Protein AF-A0A922KYJ9-F1 (afdb_monomer_lite)

Organism: Dermatophagoides farinae (NCBI:txid6954)

pLDDT: mean 73.51, std 13.37, range [36.12, 92.31]

Foldseek 3Di:
DAEDEEEDAPVCVVVVQVVQQVVCVVVQVVCCVVPVDRDDYGYWYAYLCLDTDPSVVVVCVVPVPPPVVSVVSPVVSVVVVVCVVVVVDDPVVVVVVVVVVVVD

Secondary structure (DSSP, 8-state):
-EEEEEEE-GGGHHHHHHHHHHHHHHHHHHHHHHH-----EEEEEEETT--B-THHHHHHHHH---HHHHHHHHHHHHHHHHHHHTTSS-HHHHHHHHHHHT--

Sequence (104 aa):
MLVEVGITNKRIIPNTESTKRRKYELLANELKSMYGSKVTTVPIVLTWDGLVTRHFRNLYNKFKITICFVLHIRMFKCHITILIHCNAIQLNDIMIHIDEWKKV

Structure (mmCIF, N/CA/C/O backbone):
data_AF-A0A922KYJ9-F1
#
_entry.id   AF-A0A922KYJ9-F1
#
loop_
_atom_site.group_PDB
_atom_site.id
_atom_site.type_symbol
_atom_site.label_atom_id
_atom_site.label_alt_id
_atom_site.label_comp_id
_atom_site.label_asym_id
_atom_site.label_entity_id
_atom_site.label_seq_id
_atom_site.pdbx_PDB_ins_code
_atom_site.Cartn_x
_atom_site.Cartn_y
_atom_site.Cartn_z
_atom_site.occupancy
_atom_site.B_iso_or_equiv
_atom_site.auth_seq_id
_atom_site.auth_comp_id
_atom_site.auth_asym_id
_atom_site.auth_atom_id
_atom_site.pdbx_PDB_model_num
ATOM 1 N N . MET A 1 1 ? -1.561 4.216 12.997 1.00 78.00 1 MET A N 1
ATOM 2 C CA . MET A 1 1 ? -1.669 3.775 11.586 1.00 78.00 1 MET A CA 1
ATOM 3 C C . MET A 1 1 ? -0.274 3.399 11.126 1.00 78.00 1 MET A C 1
ATOM 5 O O . MET A 1 1 ? 0.640 4.149 11.430 1.00 78.00 1 MET A O 1
ATOM 9 N N . LEU A 1 2 ? -0.110 2.265 10.447 1.00 82.38 2 LEU A N 1
ATOM 10 C CA . LEU A 1 2 ? 1.168 1.816 9.894 1.00 82.38 2 LEU A CA 1
ATOM 11 C C . LEU A 1 2 ? 1.093 1.886 8.368 1.00 82.38 2 LEU A C 1
ATOM 13 O O . LEU A 1 2 ? 0.177 1.321 7.766 1.00 82.38 2 LEU A O 1
ATOM 17 N N . VAL A 1 3 ? 2.034 2.601 7.755 1.00 82.19 3 VAL A N 1
ATOM 18 C CA . VAL A 1 3 ? 2.132 2.747 6.300 1.00 82.19 3 VAL A CA 1
ATOM 19 C C . VAL A 1 3 ? 3.488 2.233 5.871 1.00 82.19 3 VAL A C 1
ATOM 21 O O . VAL A 1 3 ? 4.511 2.718 6.341 1.00 82.19 3 VAL A O 1
ATOM 24 N N . GLU A 1 4 ? 3.485 1.266 4.965 1.00 80.25 4 GLU A N 1
ATOM 25 C CA . GLU A 1 4 ? 4.706 0.750 4.363 1.00 80.25 4 GLU A CA 1
ATOM 26 C C . GLU A 1 4 ? 4.692 1.089 2.879 1.00 80.25 4 GLU A C 1
ATOM 28 O O . GLU A 1 4 ? 3.732 0.772 2.174 1.00 80.25 4 GLU A O 1
ATOM 33 N N . VAL A 1 5 ? 5.764 1.715 2.401 1.00 79.44 5 VAL A N 1
ATOM 34 C CA . VAL A 1 5 ? 5.952 2.014 0.982 1.00 79.44 5 VAL A CA 1
ATOM 35 C C . VAL A 1 5 ? 6.963 1.030 0.405 1.00 79.44 5 VAL A C 1
ATOM 37 O O . VAL A 1 5 ? 7.961 0.704 1.040 1.00 79.44 5 VAL A O 1
ATOM 40 N N . GLY A 1 6 ? 6.713 0.512 -0.793 1.00 78.19 6 GLY A N 1
ATOM 41 C CA . GLY A 1 6 ? 7.688 -0.309 -1.508 1.00 78.19 6 GLY A CA 1
ATOM 42 C C . GLY A 1 6 ? 7.629 -0.104 -3.010 1.00 78.19 6 GLY A C 1
ATOM 43 O O . GLY A 1 6 ? 6.569 0.203 -3.552 1.00 78.19 6 GLY A O 1
ATOM 44 N N . ILE A 1 7 ? 8.762 -0.308 -3.678 1.00 80.62 7 ILE A N 1
ATOM 45 C CA . ILE A 1 7 ? 8.866 -0.275 -5.139 1.00 80.62 7 ILE A CA 1
ATOM 46 C C . ILE A 1 7 ? 8.893 -1.719 -5.659 1.00 80.62 7 ILE A C 1
ATOM 48 O O . ILE A 1 7 ? 9.612 -2.556 -5.117 1.00 80.62 7 ILE A O 1
ATOM 52 N N . THR A 1 8 ? 8.096 -2.038 -6.680 1.00 82.50 8 THR A N 1
ATOM 53 C CA . THR A 1 8 ? 8.030 -3.386 -7.272 1.00 82.50 8 THR A CA 1
ATOM 54 C C . THR A 1 8 ? 7.792 -3.363 -8.785 1.00 82.50 8 THR A C 1
ATOM 56 O O . THR A 1 8 ? 7.499 -2.327 -9.385 1.00 82.50 8 THR A O 1
ATOM 59 N N . ASN A 1 9 ? 7.895 -4.528 -9.427 1.00 80.38 9 ASN A N 1
ATOM 60 C CA . ASN A 1 9 ? 7.526 -4.693 -10.830 1.00 80.38 9 ASN A CA 1
ATOM 61 C C . ASN A 1 9 ? 5.997 -4.768 -10.995 1.00 80.38 9 ASN A C 1
ATOM 63 O O . ASN A 1 9 ? 5.306 -5.442 -10.229 1.00 80.38 9 ASN A O 1
ATOM 67 N N . LYS A 1 10 ? 5.466 -4.140 -12.052 1.00 76.81 10 LYS A N 1
ATOM 68 C CA . LYS A 1 10 ? 4.029 -4.095 -12.368 1.00 76.81 10 LYS A CA 1
ATOM 69 C C . LYS A 1 10 ? 3.337 -5.464 -12.347 1.00 76.81 10 LYS A C 1
ATOM 71 O O . LYS A 1 10 ? 2.167 -5.542 -11.983 1.00 76.81 10 LYS A O 1
ATOM 76 N N . ARG A 1 11 ? 4.048 -6.542 -12.695 1.00 80.81 11 ARG A N 1
ATOM 77 C CA . ARG A 1 11 ? 3.490 -7.904 -12.748 1.00 80.81 11 ARG A CA 1
ATOM 78 C C . ARG A 1 11 ? 3.178 -8.510 -11.376 1.00 80.81 11 ARG A C 1
ATOM 80 O 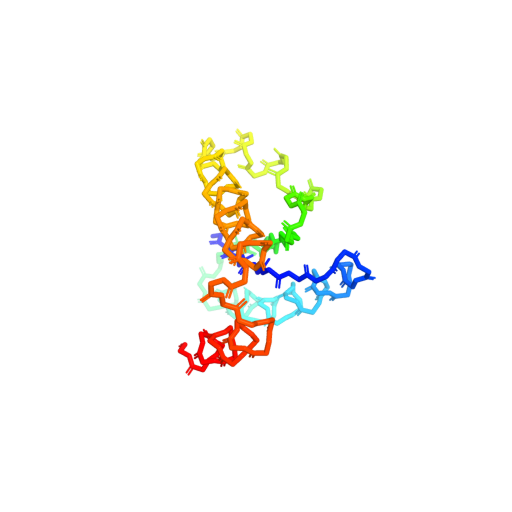O . ARG A 1 11 ? 2.316 -9.374 -11.293 1.00 80.81 11 ARG A O 1
ATOM 87 N N . ILE A 1 12 ? 3.848 -8.063 -10.313 1.00 85.12 12 ILE A N 1
ATOM 88 C CA . ILE A 1 12 ? 3.768 -8.687 -8.980 1.00 85.12 12 ILE A CA 1
ATOM 89 C C . ILE A 1 12 ? 3.174 -7.772 -7.902 1.00 85.12 12 ILE A C 1
ATOM 91 O O . ILE A 1 12 ? 3.168 -8.146 -6.732 1.00 85.12 12 ILE A O 1
ATOM 95 N N . ILE A 1 13 ? 2.621 -6.614 -8.284 1.00 83.62 13 ILE A N 1
ATOM 96 C CA . ILE A 1 13 ? 1.975 -5.655 -7.367 1.00 83.62 13 ILE A CA 1
ATOM 97 C C . ILE A 1 13 ? 1.014 -6.326 -6.370 1.00 83.62 13 ILE A C 1
ATOM 99 O O . ILE A 1 13 ? 1.214 -6.122 -5.174 1.00 83.62 13 ILE A O 1
ATOM 103 N N . PRO A 1 14 ? 0.008 -7.127 -6.790 1.00 84.88 14 PRO A N 1
ATOM 104 C CA . PRO A 1 14 ? -0.970 -7.671 -5.844 1.00 84.88 14 PRO A CA 1
ATOM 105 C C . PRO A 1 14 ? -0.332 -8.632 -4.836 1.00 84.88 14 PRO A C 1
ATOM 107 O O . PRO A 1 14 ? -0.713 -8.651 -3.666 1.00 84.88 14 PRO A O 1
ATOM 110 N N . ASN A 1 15 ? 0.684 -9.387 -5.264 1.00 87.69 15 ASN A N 1
ATOM 111 C CA . ASN A 1 15 ? 1.419 -10.274 -4.372 1.00 87.69 15 ASN A CA 1
ATOM 112 C C . ASN A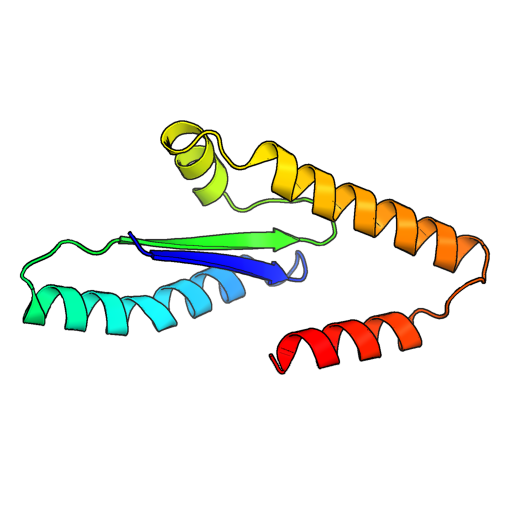 1 15 ? 2.250 -9.464 -3.366 1.00 87.69 15 ASN A C 1
ATOM 114 O O . ASN A 1 15 ? 2.178 -9.708 -2.167 1.00 87.69 15 ASN A O 1
ATOM 118 N N . THR A 1 16 ? 2.975 -8.440 -3.832 1.00 86.06 16 THR A N 1
ATOM 119 C CA . THR A 1 16 ? 3.750 -7.547 -2.958 1.00 86.06 16 THR A CA 1
ATOM 120 C C . THR A 1 16 ? 2.859 -6.807 -1.953 1.00 86.06 16 THR A C 1
ATOM 122 O O . THR A 1 16 ? 3.228 -6.706 -0.785 1.00 86.06 16 THR A O 1
ATOM 125 N N . GLU A 1 17 ? 1.680 -6.328 -2.365 1.00 85.69 17 GLU A N 1
ATOM 126 C CA . GLU A 1 17 ? 0.702 -5.706 -1.461 1.00 85.69 17 GLU A CA 1
ATOM 127 C C . GLU A 1 17 ? 0.240 -6.676 -0.369 1.00 85.69 17 GLU A C 1
ATOM 129 O O . GLU A 1 17 ? 0.217 -6.309 0.806 1.00 85.69 17 GLU A O 1
ATOM 134 N N . SER A 1 18 ? -0.117 -7.908 -0.747 1.00 87.94 18 SER A N 1
ATOM 135 C CA . SER A 1 18 ? -0.593 -8.935 0.185 1.00 87.94 18 SER A CA 1
ATOM 136 C C . SER A 1 18 ? 0.489 -9.338 1.187 1.00 87.94 18 SER A C 1
ATOM 138 O O . SER A 1 18 ? 0.240 -9.369 2.392 1.00 87.94 18 SER A O 1
ATOM 140 N N . THR A 1 19 ? 1.714 -9.577 0.713 1.00 88.44 19 THR A N 1
ATOM 141 C CA . THR A 1 19 ? 2.844 -9.952 1.571 1.00 88.44 19 THR A CA 1
ATOM 142 C C . THR A 1 19 ? 3.172 -8.850 2.576 1.00 88.44 19 THR A C 1
ATOM 144 O O . THR A 1 19 ? 3.316 -9.131 3.766 1.00 88.44 19 THR A O 1
ATOM 147 N N . LYS A 1 20 ? 3.224 -7.588 2.126 1.00 86.44 20 LYS A N 1
ATOM 148 C CA . LYS A 1 20 ? 3.450 -6.427 3.002 1.00 86.44 20 LYS A CA 1
ATOM 149 C C . LYS A 1 20 ? 2.335 -6.274 4.033 1.00 86.44 20 LYS A C 1
ATOM 151 O O . LYS A 1 20 ? 2.606 -6.138 5.222 1.00 86.44 20 LYS A O 1
ATOM 156 N N . ARG A 1 21 ? 1.072 -6.389 3.611 1.00 86.62 21 ARG A N 1
ATOM 157 C CA . ARG A 1 21 ? -0.072 -6.333 4.532 1.00 86.62 21 ARG A CA 1
ATOM 158 C C . ARG A 1 21 ? 0.031 -7.390 5.630 1.00 86.62 21 ARG A C 1
ATOM 160 O O . ARG A 1 21 ? -0.031 -7.034 6.801 1.00 86.62 21 ARG A O 1
ATOM 167 N N . ARG A 1 22 ? 0.247 -8.655 5.253 1.00 89.25 22 ARG A N 1
ATOM 168 C CA . ARG A 1 22 ? 0.323 -9.786 6.192 1.00 89.25 22 ARG A CA 1
ATOM 169 C C . ARG A 1 22 ? 1.468 -9.647 7.191 1.00 89.25 22 ARG A C 1
ATOM 171 O O . ARG A 1 22 ? 1.274 -9.929 8.369 1.00 89.25 22 ARG A O 1
ATOM 178 N N . LYS A 1 23 ? 2.638 -9.172 6.745 1.00 87.75 23 LYS A N 1
ATOM 179 C CA . LYS A 1 23 ? 3.806 -8.964 7.618 1.00 87.75 23 LYS A CA 1
ATOM 180 C C . LYS A 1 23 ? 3.478 -8.033 8.790 1.00 87.75 23 LYS A C 1
ATOM 182 O O . LYS A 1 23 ? 3.853 -8.319 9.921 1.00 87.75 23 LYS A O 1
ATOM 187 N N . TYR A 1 24 ? 2.753 -6.948 8.527 1.00 87.69 24 TYR A N 1
ATOM 188 C CA . TYR A 1 24 ? 2.414 -5.962 9.554 1.00 87.69 24 TYR A CA 1
ATOM 189 C C . TYR A 1 24 ? 1.056 -6.200 10.221 1.00 87.69 24 TYR A C 1
ATOM 191 O O . TYR A 1 24 ? 0.794 -5.596 11.255 1.00 87.69 24 TYR A O 1
ATOM 199 N N . GLU A 1 25 ? 0.193 -7.067 9.683 1.00 88.62 25 GLU A N 1
ATOM 200 C CA . GLU A 1 25 ? -1.056 -7.476 10.344 1.00 88.62 25 GLU A CA 1
ATOM 201 C C . GLU A 1 25 ? -0.792 -8.182 11.677 1.00 88.62 25 GLU A C 1
ATOM 203 O O . GLU A 1 25 ? -1.477 -7.894 12.654 1.00 88.62 25 GLU A O 1
ATOM 208 N N . LEU A 1 26 ? 0.228 -9.044 11.745 1.00 89.50 26 LEU A N 1
ATOM 209 C CA . LEU A 1 26 ? 0.632 -9.698 12.995 1.00 89.50 26 LEU A CA 1
ATOM 210 C C . LEU A 1 26 ? 1.063 -8.670 14.049 1.00 89.50 26 LEU A C 1
ATOM 212 O O . LEU A 1 26 ? 0.489 -8.625 15.134 1.00 89.50 26 LEU A O 1
ATOM 216 N N . LEU A 1 27 ? 1.974 -7.765 13.683 1.00 86.81 27 LEU A N 1
ATOM 217 C CA . LEU A 1 27 ? 2.419 -6.670 14.553 1.00 86.81 27 LEU A CA 1
ATOM 218 C C . LEU A 1 27 ? 1.261 -5.754 14.971 1.00 86.81 27 LEU A C 1
ATOM 220 O O . LEU A 1 27 ? 1.173 -5.320 16.116 1.00 86.81 27 LEU A O 1
ATOM 224 N N . ALA A 1 28 ? 0.341 -5.455 14.053 1.00 88.75 28 ALA A N 1
ATOM 225 C CA . ALA A 1 28 ? -0.834 -4.647 14.353 1.00 88.75 28 ALA A CA 1
ATOM 226 C C . ALA A 1 28 ? -1.764 -5.337 15.361 1.00 88.75 28 ALA A C 1
ATOM 228 O O . ALA A 1 28 ? -2.337 -4.657 16.212 1.00 88.75 28 ALA A O 1
ATOM 229 N N . ASN A 1 29 ? -1.897 -6.664 15.288 1.00 89.00 29 ASN A N 1
ATOM 230 C CA . ASN A 1 29 ? -2.685 -7.448 16.234 1.00 89.00 29 ASN A CA 1
ATOM 231 C C . ASN A 1 29 ? -2.037 -7.491 17.620 1.00 89.00 29 ASN A C 1
ATOM 233 O O . ASN A 1 29 ? -2.739 -7.306 18.612 1.00 89.00 29 ASN A O 1
ATOM 237 N N . GLU A 1 30 ? -0.717 -7.655 17.698 1.00 89.62 30 GLU A N 1
ATOM 238 C CA . GLU A 1 30 ? 0.024 -7.598 18.963 1.00 89.62 30 GLU A CA 1
ATOM 239 C C . GLU A 1 30 ? -0.111 -6.223 19.623 1.00 89.62 30 GLU A C 1
ATOM 241 O O . GLU A 1 30 ? -0.529 -6.121 20.775 1.00 89.62 30 GLU A O 1
ATOM 246 N N . LEU A 1 31 ? 0.116 -5.144 18.867 1.00 88.94 31 LEU A N 1
ATOM 247 C CA . LEU A 1 31 ? -0.048 -3.773 19.358 1.00 88.94 31 LEU A CA 1
ATOM 248 C C . LEU A 1 31 ? -1.486 -3.483 19.799 1.00 88.94 31 LEU A C 1
ATOM 250 O O . LEU A 1 31 ? -1.711 -2.803 20.802 1.00 88.94 31 LEU A O 1
ATOM 254 N N . LYS A 1 32 ? -2.471 -4.011 19.068 1.00 90.31 32 LYS A N 1
ATOM 255 C CA . LYS A 1 32 ? -3.879 -3.914 19.452 1.00 90.31 32 LYS A CA 1
ATOM 256 C C . LYS A 1 32 ? -4.148 -4.654 20.762 1.00 90.31 32 LYS A C 1
ATOM 258 O O . LYS A 1 32 ? -4.898 -4.138 21.583 1.00 90.31 32 LYS A O 1
ATOM 263 N N . SER A 1 33 ? -3.545 -5.825 20.959 1.00 90.56 33 SER A N 1
ATOM 264 C CA . SER A 1 33 ? -3.689 -6.612 22.186 1.00 90.56 33 SER A CA 1
ATOM 265 C C . SER A 1 33 ? -3.025 -5.940 23.389 1.00 90.56 33 SER A C 1
ATOM 267 O O . SER A 1 33 ? -3.578 -5.981 24.481 1.00 90.56 33 SER A O 1
ATOM 269 N N . MET A 1 34 ? -1.864 -5.309 23.200 1.00 92.31 34 MET A N 1
ATOM 270 C CA . MET A 1 34 ? -1.114 -4.665 24.283 1.00 92.31 34 MET A CA 1
ATOM 271 C C . MET A 1 34 ? -1.707 -3.319 24.707 1.00 92.31 34 MET A C 1
ATOM 273 O O . MET A 1 34 ? -1.777 -3.021 25.894 1.00 92.31 34 MET A O 1
ATOM 277 N N . TYR A 1 35 ? -2.124 -2.495 23.742 1.00 88.50 35 TYR A N 1
ATOM 278 C CA . TYR A 1 35 ? -2.488 -1.093 23.984 1.00 88.50 35 TYR A CA 1
ATOM 279 C C . TYR A 1 35 ? -3.963 -0.781 23.695 1.00 88.50 35 TYR A C 1
ATOM 281 O O . TYR A 1 35 ? -4.349 0.388 23.670 1.00 88.50 35 TYR A O 1
ATOM 289 N N . GLY A 1 36 ? -4.784 -1.787 23.366 1.00 86.75 36 GLY A N 1
ATOM 290 C CA . GLY A 1 36 ? -6.201 -1.614 23.003 1.00 86.75 36 GLY A CA 1
ATOM 291 C C . GLY A 1 36 ? -6.439 -0.774 21.739 1.00 86.75 36 GLY A C 1
ATOM 292 O O . GLY A 1 36 ? -7.574 -0.430 21.411 1.00 86.75 36 GLY A O 1
ATOM 293 N N . SER A 1 37 ? -5.377 -0.412 21.018 1.00 84.06 37 SER A N 1
ATOM 294 C CA . SER A 1 37 ? -5.416 0.596 19.960 1.00 84.06 37 SER A CA 1
ATOM 295 C C . SER A 1 37 ? -5.697 -0.028 18.595 1.00 84.06 37 SER A C 1
ATOM 297 O O . SER A 1 37 ? -5.078 -1.012 18.193 1.00 84.06 37 SER A O 1
ATOM 299 N N . LYS A 1 38 ? -6.616 0.566 17.823 1.00 82.50 38 LYS A N 1
ATOM 300 C CA . LYS A 1 38 ? -6.949 0.091 16.471 1.00 82.50 38 LYS A CA 1
ATOM 301 C C . LYS A 1 38 ? -5.859 0.492 15.471 1.00 82.50 38 LYS A C 1
ATOM 303 O O . LYS A 1 38 ? -5.908 1.560 14.860 1.00 82.50 38 LYS A O 1
ATOM 308 N N . VAL A 1 39 ? -4.878 -0.385 15.279 1.00 85.00 39 VAL A N 1
ATOM 309 C CA . VAL A 1 39 ? -3.827 -0.212 14.271 1.00 85.00 39 VAL A CA 1
ATOM 310 C C . VAL A 1 39 ? -4.339 -0.667 12.901 1.00 85.00 39 VAL A C 1
ATOM 312 O O . VAL A 1 39 ? -4.835 -1.776 12.739 1.00 85.00 39 VAL A O 1
ATOM 315 N N . THR A 1 40 ? -4.242 0.209 11.902 1.00 83.62 40 THR A N 1
ATOM 316 C CA . THR A 1 40 ? -4.544 -0.086 10.491 1.00 83.62 40 THR A CA 1
ATOM 317 C C . THR A 1 40 ? -3.250 -0.120 9.692 1.00 83.62 40 THR A C 1
ATOM 319 O O . THR A 1 40 ? -2.466 0.828 9.773 1.00 83.62 40 THR A O 1
ATOM 322 N N . THR A 1 41 ? -3.039 -1.198 8.936 1.00 84.44 41 THR A N 1
ATOM 323 C CA . THR A 1 41 ? -1.885 -1.400 8.052 1.00 84.44 41 THR A CA 1
ATOM 324 C C . THR A 1 41 ? -2.274 -1.084 6.612 1.00 84.44 41 THR A C 1
ATOM 326 O O . THR A 1 41 ? -3.214 -1.660 6.061 1.00 84.44 41 THR A O 1
ATOM 329 N N . VAL A 1 42 ? -1.572 -0.138 5.987 1.00 83.81 42 VAL A N 1
ATOM 330 C CA . VAL A 1 42 ? -1.811 0.240 4.589 1.00 83.81 42 VAL A CA 1
ATOM 331 C C . VAL A 1 42 ? -0.533 0.032 3.779 1.00 83.81 42 VAL A C 1
ATOM 333 O O . VAL A 1 42 ? 0.398 0.829 3.908 1.00 83.81 42 VAL A O 1
ATOM 336 N N . PRO A 1 43 ? -0.468 -1.012 2.933 1.00 84.31 43 PRO A N 1
ATOM 337 C CA . PRO A 1 43 ? 0.641 -1.177 2.008 1.00 84.31 43 PRO A CA 1
ATOM 338 C C . PRO A 1 43 ? 0.460 -0.236 0.811 1.00 84.31 43 PRO A C 1
ATOM 340 O O . PRO A 1 43 ? -0.570 -0.246 0.132 1.00 84.31 43 PRO A O 1
ATOM 343 N N . ILE A 1 44 ? 1.479 0.566 0.530 1.00 81.62 44 ILE A N 1
ATOM 344 C CA . ILE A 1 44 ? 1.584 1.369 -0.685 1.00 81.62 44 ILE A CA 1
ATOM 345 C C . ILE A 1 44 ? 2.663 0.732 -1.538 1.00 81.62 44 ILE A C 1
ATOM 347 O O . ILE A 1 44 ? 3.824 0.642 -1.141 1.00 81.62 44 ILE A O 1
ATOM 351 N N . VAL A 1 45 ? 2.280 0.291 -2.729 1.00 81.88 45 VAL A N 1
ATOM 352 C CA . VAL A 1 45 ? 3.229 -0.282 -3.671 1.00 81.88 45 VAL A CA 1
ATOM 353 C C . VAL A 1 45 ? 3.274 0.609 -4.900 1.00 81.88 45 VAL A C 1
ATOM 355 O O . VAL A 1 45 ? 2.254 0.961 -5.493 1.00 81.88 45 VAL A O 1
ATOM 358 N N . LEU A 1 46 ? 4.483 1.027 -5.236 1.00 81.44 46 LEU A N 1
ATOM 359 C CA . LEU A 1 46 ? 4.793 1.859 -6.379 1.00 81.44 46 LEU A CA 1
ATOM 360 C C . LEU A 1 46 ? 5.507 0.993 -7.399 1.00 81.44 46 LEU A C 1
ATOM 362 O O . LEU A 1 46 ? 6.281 0.101 -7.062 1.00 81.44 46 LEU A O 1
ATOM 366 N N . THR A 1 47 ? 5.239 1.245 -8.666 1.00 80.44 47 THR A N 1
ATOM 367 C CA . THR A 1 47 ? 6.047 0.671 -9.736 1.00 80.44 47 THR A CA 1
ATOM 368 C C . THR A 1 47 ? 7.054 1.685 -10.228 1.00 80.44 47 THR A C 1
ATOM 370 O O . THR A 1 47 ? 6.839 2.892 -10.118 1.00 80.44 47 THR A O 1
ATOM 373 N N . TRP A 1 48 ? 8.109 1.187 -10.866 1.00 71.25 48 TRP A N 1
ATOM 374 C CA . TRP A 1 48 ? 9.030 2.020 -11.632 1.00 71.25 48 TRP A CA 1
ATOM 375 C C . TRP A 1 48 ? 8.302 2.893 -12.661 1.00 71.25 48 TRP A C 1
ATOM 377 O O . TRP A 1 48 ? 8.700 4.022 -12.895 1.00 71.25 48 TRP A O 1
ATOM 387 N N . ASP A 1 49 ? 7.194 2.426 -13.240 1.00 69.62 49 ASP A N 1
ATOM 388 C CA . ASP A 1 49 ? 6.386 3.204 -14.192 1.00 69.62 49 ASP A CA 1
ATOM 389 C C . ASP A 1 49 ? 5.559 4.328 -13.545 1.00 69.62 49 ASP A C 1
ATOM 391 O O . ASP A 1 49 ? 4.839 5.051 -14.235 1.00 69.62 49 ASP A O 1
ATOM 395 N N . GLY A 1 50 ? 5.636 4.484 -12.222 1.00 68.88 50 GLY A N 1
ATOM 396 C CA . GLY A 1 50 ? 4.800 5.413 -11.471 1.00 68.88 50 GLY A CA 1
ATOM 397 C C . GLY A 1 50 ? 3.344 4.957 -11.371 1.00 68.88 50 GLY A C 1
ATOM 398 O O . GLY A 1 50 ? 2.501 5.735 -10.936 1.00 68.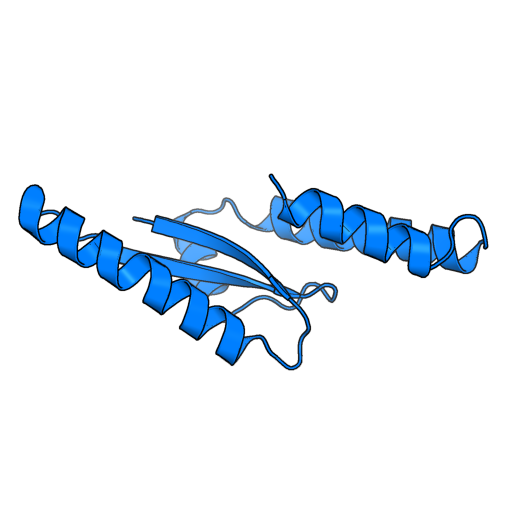88 50 GLY A O 1
ATOM 399 N N . LEU A 1 51 ? 3.024 3.711 -11.753 1.00 68.56 51 LEU A N 1
ATOM 400 C CA . LEU A 1 51 ? 1.733 3.109 -11.433 1.00 68.56 51 LEU A CA 1
ATOM 401 C C . LEU A 1 51 ? 1.677 2.879 -9.928 1.00 68.56 51 LEU A C 1
ATOM 403 O O . LEU A 1 51 ? 2.585 2.272 -9.351 1.00 68.56 51 LEU A O 1
ATOM 407 N N . VAL A 1 52 ? 0.594 3.354 -9.330 1.00 68.81 52 VAL A N 1
ATOM 408 C CA . VAL A 1 52 ? 0.395 3.353 -7.891 1.00 68.81 52 VAL A CA 1
ATOM 409 C C . VAL A 1 52 ? -0.808 2.496 -7.520 1.00 68.81 52 VAL A C 1
ATOM 411 O O . VAL A 1 52 ? -1.800 2.446 -8.250 1.00 68.81 52 VAL A O 1
ATOM 414 N N . THR A 1 53 ? -0.725 1.808 -6.383 1.00 72.12 53 THR A N 1
ATOM 415 C CA . THR A 1 53 ? -1.802 0.950 -5.893 1.00 72.12 53 THR A CA 1
ATOM 416 C C . THR A 1 53 ? -3.102 1.689 -5.596 1.00 72.12 53 THR A C 1
ATOM 418 O O . THR A 1 53 ? -3.130 2.871 -5.263 1.00 72.12 53 THR A O 1
ATOM 421 N N . ARG A 1 54 ? -4.220 0.955 -5.643 1.00 72.25 54 ARG A N 1
ATOM 422 C CA . ARG A 1 54 ? -5.573 1.493 -5.401 1.00 72.25 54 ARG A CA 1
ATOM 423 C C . ARG A 1 54 ? -5.714 2.153 -4.023 1.00 72.25 54 ARG A C 1
ATOM 425 O O . ARG A 1 54 ? -6.417 3.153 -3.886 1.00 72.25 54 ARG A O 1
ATOM 432 N N . HIS A 1 55 ? -5.008 1.629 -3.021 1.00 69.88 55 HIS A N 1
ATOM 433 C CA . HIS A 1 55 ? -5.012 2.139 -1.648 1.00 69.88 55 HIS A CA 1
ATOM 434 C C . HIS A 1 55 ? -4.426 3.553 -1.527 1.00 69.88 55 HIS A C 1
ATOM 436 O O . HIS A 1 55 ? -4.781 4.293 -0.609 1.00 69.88 55 HIS A O 1
ATOM 442 N N . PHE A 1 56 ? -3.594 3.964 -2.483 1.00 73.38 56 PHE A N 1
ATOM 443 C CA . PHE A 1 56 ? -2.989 5.288 -2.503 1.00 73.38 56 PHE A CA 1
ATOM 444 C C . PHE A 1 56 ? -3.999 6.409 -2.661 1.00 73.38 56 PHE A C 1
ATOM 446 O O . PHE A 1 56 ? -3.831 7.447 -2.041 1.00 73.38 56 PHE A O 1
ATOM 453 N N . ARG A 1 57 ? -5.072 6.220 -3.441 1.00 70.94 57 ARG A N 1
ATOM 454 C CA . ARG A 1 57 ? -6.061 7.288 -3.650 1.00 70.94 57 ARG A CA 1
ATOM 455 C C . ARG A 1 57 ? -6.756 7.668 -2.342 1.00 70.94 57 ARG A C 1
ATOM 457 O O . ARG A 1 57 ? -6.903 8.846 -2.032 1.00 70.94 57 ARG A O 1
ATOM 464 N N . ASN A 1 58 ? -7.106 6.663 -1.540 1.00 73.62 58 ASN A N 1
ATOM 465 C CA . ASN A 1 58 ? -7.668 6.880 -0.208 1.00 73.62 58 ASN A CA 1
ATOM 466 C C . ASN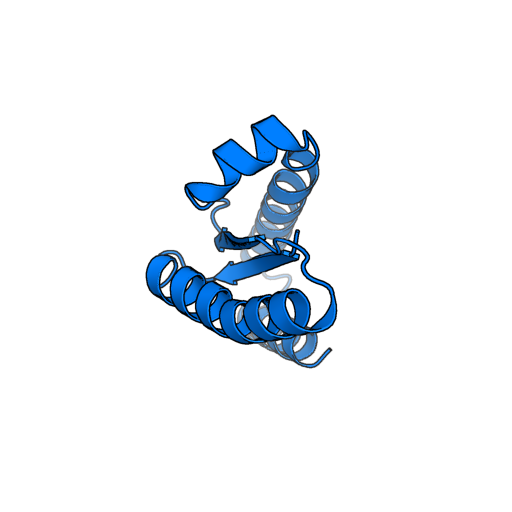 A 1 58 ? -6.664 7.530 0.746 1.00 73.62 58 ASN A C 1
ATOM 468 O O . ASN A 1 58 ? -7.052 8.348 1.577 1.00 73.62 58 ASN A O 1
ATOM 472 N N . LEU A 1 59 ? -5.384 7.175 0.638 1.00 70.56 59 LEU A N 1
ATOM 473 C CA . LEU A 1 59 ? -4.343 7.724 1.500 1.00 70.56 59 LEU A CA 1
ATOM 474 C C . LEU A 1 59 ? -3.985 9.167 1.117 1.00 70.56 59 LEU A C 1
ATOM 476 O O . LEU A 1 59 ? -3.843 10.010 1.995 1.00 70.56 59 LEU A O 1
ATOM 480 N N . TYR A 1 60 ? -3.954 9.472 -0.180 1.00 70.56 60 TYR A N 1
ATOM 481 C CA . TYR A 1 60 ? -3.801 10.816 -0.731 1.00 70.56 60 TYR A CA 1
ATOM 482 C C . TYR A 1 60 ? -4.902 11.749 -0.224 1.00 70.56 60 TYR A C 1
ATOM 484 O O . TYR A 1 60 ? -4.606 12.817 0.307 1.00 70.56 60 TYR A O 1
ATOM 492 N N . ASN A 1 61 ? -6.163 11.310 -0.294 1.00 70.56 61 ASN A N 1
ATOM 493 C CA . ASN A 1 61 ? -7.291 12.102 0.198 1.00 70.56 61 ASN A CA 1
ATOM 494 C C . ASN A 1 61 ? -7.223 12.347 1.712 1.00 70.56 61 ASN A C 1
ATOM 496 O O . ASN A 1 61 ? -7.649 13.400 2.176 1.00 70.56 61 ASN A O 1
ATOM 500 N N . LYS A 1 62 ? -6.681 11.395 2.482 1.00 71.62 62 LYS A N 1
ATOM 501 C CA . LYS A 1 62 ? -6.553 11.521 3.941 1.00 71.62 62 LYS A CA 1
ATOM 502 C C . LYS A 1 62 ? -5.351 12.349 4.390 1.00 71.62 62 LYS A C 1
ATOM 504 O O . LYS A 1 62 ? -5.448 13.006 5.417 1.00 71.62 62 LYS A O 1
ATOM 509 N N . PHE A 1 63 ? -4.236 12.306 3.663 1.00 68.00 63 PHE A N 1
ATOM 510 C CA . PHE A 1 63 ? -2.963 12.837 4.157 1.00 68.00 63 PHE A CA 1
ATOM 511 C C . PHE A 1 63 ? -2.325 13.915 3.275 1.00 68.00 63 PHE A C 1
ATOM 513 O O . PHE A 1 63 ? -1.354 14.503 3.722 1.00 68.00 63 PHE A O 1
ATOM 520 N N . LYS A 1 64 ? -2.814 14.202 2.054 1.00 61.94 64 LYS A N 1
ATOM 521 C CA . LYS A 1 64 ? -2.272 15.203 1.091 1.00 61.94 64 LYS A CA 1
ATOM 522 C C . LYS A 1 64 ? -0.758 15.125 0.778 1.00 61.94 64 LYS A C 1
ATOM 524 O O . LYS A 1 64 ? -0.254 15.919 -0.005 1.00 61.94 64 LYS A O 1
ATOM 529 N N . ILE A 1 65 ? -0.027 14.160 1.332 1.00 60.28 65 ILE A N 1
ATOM 530 C CA . ILE A 1 65 ? 1.446 14.118 1.365 1.00 60.28 65 ILE A CA 1
ATOM 531 C C . ILE A 1 65 ? 2.074 13.506 0.092 1.00 60.28 65 ILE A C 1
ATOM 533 O O . ILE A 1 65 ? 3.286 13.523 -0.094 1.00 60.28 65 ILE A O 1
ATOM 537 N N . THR A 1 66 ? 1.286 12.966 -0.839 1.00 55.91 66 THR A N 1
ATOM 538 C CA . THR A 1 66 ? 1.795 11.885 -1.701 1.00 55.91 66 THR A CA 1
ATOM 539 C C . THR A 1 66 ? 2.211 12.262 -3.130 1.00 55.91 66 THR A C 1
ATOM 541 O O . THR A 1 66 ? 2.825 11.439 -3.808 1.00 55.91 66 THR A O 1
ATOM 544 N N . ILE A 1 67 ? 1.956 13.492 -3.596 1.00 58.84 67 ILE A N 1
ATOM 545 C CA . ILE A 1 67 ? 2.336 13.913 -4.962 1.00 58.84 67 ILE A CA 1
ATOM 546 C C . ILE A 1 67 ? 3.856 14.053 -5.127 1.00 58.84 67 ILE A C 1
ATOM 548 O O . ILE A 1 67 ? 4.405 13.547 -6.105 1.00 58.84 67 ILE A O 1
ATOM 552 N N . CYS A 1 68 ? 4.553 14.652 -4.154 1.00 62.28 68 CYS A N 1
ATOM 553 C CA . CYS A 1 68 ? 6.001 14.860 -4.250 1.00 62.28 68 CYS A CA 1
ATOM 554 C C . CYS A 1 68 ? 6.767 13.532 -4.309 1.00 62.28 68 CYS A C 1
ATOM 556 O O . CYS A 1 68 ? 7.725 13.412 -5.064 1.00 62.28 68 CYS A O 1
ATOM 558 N N . PHE A 1 69 ? 6.309 12.510 -3.580 1.00 65.62 69 PHE A N 1
ATOM 559 C CA . PHE A 1 69 ? 6.977 11.207 -3.530 1.00 65.62 69 PHE A CA 1
ATOM 560 C C . PHE A 1 69 ? 6.875 10.444 -4.862 1.00 65.62 69 PHE A C 1
ATOM 562 O O . PHE A 1 69 ? 7.859 9.893 -5.349 1.00 65.62 69 PHE A O 1
ATOM 569 N N . VAL A 1 70 ? 5.697 10.459 -5.499 1.00 65.62 70 VAL A N 1
ATOM 570 C CA . VAL A 1 70 ? 5.494 9.813 -6.809 1.00 65.62 70 VAL A CA 1
ATOM 571 C C . VAL A 1 70 ? 6.234 10.559 -7.917 1.00 65.62 70 VAL A C 1
ATOM 573 O O . VAL A 1 70 ? 6.851 9.925 -8.774 1.00 65.62 70 VAL A O 1
ATOM 576 N N . LEU A 1 71 ? 6.213 11.897 -7.890 1.00 61.62 71 LEU A N 1
ATOM 577 C CA . LEU A 1 71 ? 6.965 12.717 -8.841 1.00 61.62 71 LEU A CA 1
ATOM 578 C C . LEU A 1 71 ? 8.473 12.505 -8.697 1.00 61.62 71 LEU A C 1
ATOM 580 O O . LEU A 1 71 ? 9.151 12.363 -9.710 1.00 61.62 71 LEU A O 1
ATOM 584 N N . HIS A 1 72 ? 8.985 12.407 -7.469 1.00 68.62 72 HIS A N 1
ATOM 585 C CA . HIS A 1 72 ? 10.401 12.157 -7.215 1.00 68.62 72 HIS A CA 1
ATOM 586 C C . HIS A 1 72 ? 10.859 10.821 -7.816 1.00 68.62 72 HIS A C 1
ATOM 588 O O . HIS A 1 72 ? 11.833 10.786 -8.564 1.00 68.62 72 HIS A O 1
ATOM 594 N N . ILE A 1 73 ? 10.101 9.741 -7.598 1.00 69.75 73 ILE A N 1
ATOM 595 C CA . ILE A 1 73 ? 10.406 8.423 -8.180 1.00 69.75 73 ILE A CA 1
ATOM 596 C C . ILE A 1 73 ? 10.351 8.464 -9.713 1.00 69.75 73 ILE A C 1
ATOM 598 O O . ILE A 1 73 ? 11.209 7.893 -10.388 1.00 69.75 73 ILE A O 1
ATOM 602 N N . ARG A 1 74 ? 9.367 9.167 -10.285 1.00 66.81 74 ARG A N 1
ATOM 603 C CA . ARG A 1 74 ? 9.236 9.308 -11.740 1.00 66.81 74 ARG A CA 1
ATOM 604 C C . ARG A 1 74 ? 10.385 10.121 -12.345 1.00 66.81 74 ARG A C 1
ATOM 606 O O . ARG A 1 74 ? 10.904 9.726 -13.386 1.00 66.81 74 ARG A O 1
ATOM 613 N N . MET A 1 75 ? 10.816 11.204 -11.692 1.00 68.12 75 MET A N 1
ATOM 614 C CA . MET A 1 75 ? 11.992 11.970 -12.121 1.00 68.12 75 MET A CA 1
ATOM 615 C C . MET A 1 75 ? 13.265 11.132 -12.050 1.00 68.12 75 MET A C 1
ATOM 617 O O . MET A 1 75 ? 14.049 11.146 -12.994 1.00 68.12 75 MET A O 1
ATOM 621 N N . PHE A 1 76 ? 13.445 10.368 -10.972 1.00 72.75 76 PHE A N 1
ATOM 622 C CA . PHE A 1 76 ? 14.606 9.500 -10.806 1.00 72.75 76 PHE A CA 1
ATOM 623 C C . PHE A 1 76 ? 14.682 8.445 -11.918 1.00 72.75 76 PHE A C 1
ATOM 625 O O . PHE A 1 76 ? 15.737 8.242 -12.516 1.00 72.75 76 PHE A O 1
ATOM 632 N N . LYS A 1 77 ? 13.537 7.855 -12.299 1.00 73.44 77 LYS A N 1
ATOM 633 C CA . LYS A 1 77 ? 13.455 6.964 -13.465 1.00 73.44 77 LYS A CA 1
ATOM 634 C C . LYS A 1 77 ? 13.844 7.664 -14.765 1.00 73.44 77 LYS A C 1
ATOM 636 O O . LYS A 1 77 ? 14.599 7.082 -15.541 1.00 73.44 77 LYS A O 1
ATOM 641 N N . CYS A 1 78 ? 13.324 8.863 -15.035 1.00 63.97 78 CYS A N 1
ATOM 642 C CA . CYS A 1 78 ? 13.692 9.607 -16.242 1.00 63.97 78 CYS A CA 1
ATOM 643 C C . CYS A 1 78 ? 15.198 9.870 -16.281 1.00 63.97 78 CYS A C 1
ATOM 645 O O . CYS A 1 78 ? 15.826 9.623 -17.304 1.00 63.97 78 CYS A O 1
ATOM 647 N N . HIS A 1 79 ? 15.779 10.288 -15.156 1.00 75.25 79 HIS A N 1
ATOM 648 C CA . HIS A 1 79 ? 17.209 10.546 -15.044 1.00 75.25 79 HIS A CA 1
ATOM 649 C C . HIS A 1 79 ? 18.039 9.288 -15.341 1.00 75.25 79 HIS A C 1
ATOM 651 O O . HIS A 1 79 ? 18.901 9.319 -16.213 1.00 75.25 79 HIS A O 1
ATOM 657 N N . ILE A 1 80 ? 17.706 8.151 -14.720 1.00 75.31 80 ILE A N 1
ATOM 658 C CA . ILE A 1 80 ? 18.362 6.862 -14.990 1.00 75.31 80 ILE A CA 1
ATOM 659 C C . ILE A 1 80 ? 18.196 6.433 -16.454 1.00 75.31 80 ILE A C 1
ATOM 661 O O . ILE A 1 80 ? 19.152 5.988 -17.081 1.00 75.31 80 ILE A O 1
ATOM 665 N N . THR A 1 81 ? 16.994 6.576 -17.015 1.00 70.38 81 THR A N 1
ATOM 666 C CA . THR A 1 81 ? 16.713 6.172 -18.402 1.00 70.38 81 THR A CA 1
ATOM 667 C C . THR A 1 81 ? 17.545 6.991 -19.385 1.00 70.38 81 THR A C 1
ATOM 669 O O . THR A 1 81 ? 18.091 6.428 -20.328 1.00 70.38 81 THR A O 1
ATOM 672 N N . ILE A 1 82 ? 17.680 8.299 -19.142 1.00 73.62 82 ILE A N 1
ATOM 673 C CA . ILE A 1 82 ? 18.533 9.198 -19.928 1.00 73.62 82 ILE A CA 1
ATOM 674 C C . ILE A 1 82 ? 20.003 8.785 -19.799 1.00 73.62 82 ILE A C 1
ATOM 676 O O . ILE A 1 82 ? 20.689 8.695 -20.809 1.00 73.62 82 ILE A O 1
ATOM 680 N N . LEU A 1 83 ? 20.481 8.473 -18.592 1.00 73.44 83 LEU A N 1
ATOM 681 C CA . LEU A 1 83 ? 21.866 8.047 -18.370 1.00 73.44 83 LEU A CA 1
ATOM 682 C C . LEU A 1 83 ? 22.196 6.722 -19.074 1.00 73.44 83 LEU A C 1
ATOM 684 O O . LEU A 1 83 ? 23.257 6.618 -19.685 1.00 73.44 83 LEU A O 1
ATOM 688 N N . ILE A 1 84 ? 21.282 5.747 -19.061 1.00 75.44 84 ILE A N 1
ATOM 689 C CA . ILE A 1 84 ? 21.437 4.495 -19.821 1.00 75.44 84 ILE A CA 1
ATOM 690 C C . ILE A 1 84 ? 21.424 4.777 -21.327 1.00 75.44 84 ILE A C 1
ATOM 692 O O . ILE A 1 84 ? 22.282 4.278 -22.047 1.00 75.44 84 ILE A O 1
ATOM 696 N N . HIS A 1 85 ? 20.476 5.587 -21.817 1.00 75.94 85 HIS A N 1
ATOM 697 C CA . HIS A 1 85 ? 20.384 5.926 -23.243 1.00 75.94 85 HIS A CA 1
ATOM 698 C C .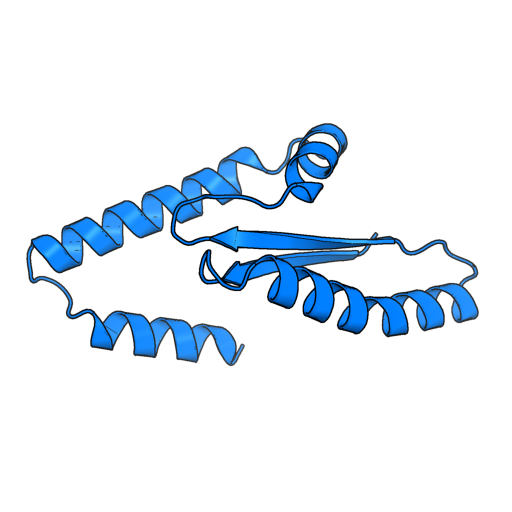 HIS A 1 85 ? 21.616 6.680 -23.752 1.00 75.94 85 HIS A C 1
ATOM 700 O O . HIS A 1 85 ? 22.026 6.481 -24.892 1.00 75.94 85 HIS A O 1
ATOM 706 N N . CYS A 1 86 ? 22.216 7.517 -22.908 1.00 71.56 86 CYS A N 1
ATOM 707 C CA . CYS A 1 86 ? 23.473 8.201 -23.189 1.00 71.56 86 CYS A CA 1
ATOM 708 C C . CYS A 1 86 ? 24.711 7.302 -22.991 1.00 71.56 86 CYS A C 1
ATOM 710 O O . CYS A 1 86 ? 25.825 7.814 -23.047 1.00 71.56 86 CYS A O 1
ATOM 712 N N . ASN A 1 87 ? 24.544 5.992 -22.743 1.00 74.75 87 ASN A N 1
ATOM 713 C CA . ASN A 1 87 ? 25.608 5.032 -22.410 1.00 74.75 87 ASN A CA 1
ATOM 714 C C . ASN A 1 87 ? 26.496 5.454 -21.222 1.00 74.75 87 ASN A C 1
ATOM 716 O O . ASN A 1 87 ? 27.610 4.958 -21.072 1.00 74.75 87 ASN A O 1
ATOM 720 N N . ALA A 1 88 ? 26.015 6.352 -20.360 1.00 68.12 88 ALA A N 1
ATOM 721 C CA . ALA A 1 88 ? 26.770 6.844 -19.214 1.00 68.12 88 ALA A CA 1
ATOM 722 C C . ALA A 1 88 ? 26.793 5.838 -18.047 1.00 68.12 88 ALA A C 1
ATOM 724 O O . ALA A 1 88 ? 27.675 5.929 -17.198 1.00 68.12 88 ALA A O 1
ATOM 725 N N . ILE A 1 89 ? 25.830 4.903 -17.982 1.00 63.91 89 ILE A N 1
ATOM 726 C CA . ILE A 1 89 ? 25.692 3.889 -16.919 1.00 63.91 89 ILE A CA 1
ATOM 727 C C . ILE A 1 89 ? 25.118 2.589 -17.510 1.00 63.91 89 ILE A C 1
ATOM 729 O O . ILE A 1 89 ? 24.143 2.644 -18.264 1.00 63.91 89 ILE A O 1
ATOM 733 N N . GLN A 1 90 ? 25.664 1.415 -17.157 1.00 70.88 90 GLN A N 1
ATOM 734 C CA . GLN A 1 90 ? 25.090 0.127 -17.570 1.00 70.88 90 GLN A CA 1
ATOM 735 C C . GLN A 1 90 ? 23.932 -0.308 -16.655 1.00 70.88 90 GLN A C 1
ATOM 737 O O . GLN A 1 90 ? 23.929 -0.075 -15.448 1.00 70.88 90 GLN A O 1
ATOM 742 N N . LEU A 1 91 ? 22.944 -1.014 -17.221 1.00 60.38 91 LEU A N 1
ATOM 743 C CA . LEU A 1 91 ? 21.784 -1.544 -16.480 1.00 60.38 91 LEU A CA 1
ATOM 744 C C . LEU A 1 91 ? 22.172 -2.437 -15.287 1.00 60.38 91 LEU A C 1
ATOM 746 O O . LEU A 1 91 ? 21.469 -2.446 -14.277 1.00 60.38 91 LEU A O 1
ATOM 750 N N . ASN A 1 92 ? 23.289 -3.158 -15.393 1.00 56.94 92 ASN A N 1
ATOM 751 C CA . ASN A 1 92 ? 23.784 -4.032 -14.330 1.00 56.94 92 ASN A CA 1
ATOM 752 C C . ASN A 1 92 ? 24.257 -3.239 -13.102 1.00 56.94 92 ASN A C 1
ATOM 754 O O . ASN A 1 92 ? 23.982 -3.654 -11.977 1.00 56.94 92 ASN A O 1
ATOM 758 N N . ASP A 1 93 ? 24.862 -2.067 -13.306 1.00 60.66 93 ASP A N 1
ATOM 759 C CA . ASP A 1 93 ? 25.354 -1.207 -12.221 1.00 60.66 93 ASP A CA 1
ATOM 760 C C . ASP A 1 93 ? 24.196 -0.652 -11.378 1.00 60.66 93 ASP A C 1
ATOM 762 O O . ASP A 1 93 ? 24.283 -0.529 -10.156 1.00 60.66 93 ASP A O 1
ATOM 766 N N . ILE A 1 94 ? 23.053 -0.398 -12.020 1.00 60.28 94 ILE A N 1
ATOM 767 C CA . ILE A 1 94 ? 21.831 0.068 -11.352 1.00 60.28 94 ILE A CA 1
ATOM 768 C C . ILE A 1 94 ? 21.207 -1.043 -10.500 1.00 60.28 94 ILE A C 1
ATOM 770 O O . ILE A 1 94 ? 20.715 -0.769 -9.404 1.00 60.28 94 ILE A O 1
ATOM 774 N N . MET A 1 95 ? 21.219 -2.297 -10.970 1.00 51.78 95 MET A N 1
ATOM 775 C CA . MET A 1 95 ? 20.680 -3.415 -10.185 1.00 51.78 95 MET A CA 1
ATOM 776 C C . MET A 1 95 ? 21.495 -3.672 -8.914 1.00 51.78 95 MET A C 1
ATOM 778 O O . MET A 1 95 ? 20.900 -3.912 -7.865 1.00 51.78 95 MET A O 1
ATOM 782 N N . ILE A 1 96 ? 22.826 -3.563 -8.994 1.00 55.75 96 ILE A N 1
ATOM 783 C CA . ILE A 1 96 ? 23.726 -3.700 -7.839 1.00 55.75 96 ILE A CA 1
ATOM 784 C C . ILE A 1 96 ? 23.410 -2.622 -6.797 1.00 55.75 96 ILE A C 1
ATOM 7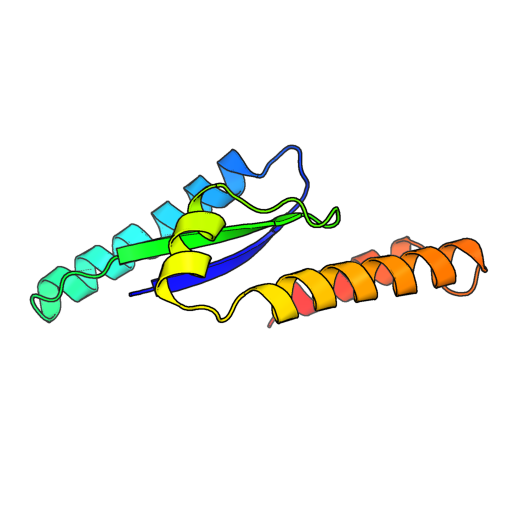86 O O . ILE A 1 96 ? 23.220 -2.933 -5.622 1.00 55.75 96 ILE A O 1
ATOM 790 N N . HIS A 1 97 ? 23.239 -1.372 -7.235 1.00 52.97 97 HIS A N 1
ATOM 791 C CA . HIS A 1 97 ? 22.935 -0.265 -6.331 1.00 52.97 97 HIS A CA 1
ATOM 792 C C . HIS A 1 97 ? 21.554 -0.407 -5.659 1.00 52.97 97 HIS A C 1
ATOM 794 O O . HIS A 1 97 ? 21.391 -0.097 -4.482 1.00 52.97 97 HIS A O 1
ATOM 800 N N . ILE A 1 98 ? 20.549 -0.945 -6.362 1.00 52.56 98 ILE A N 1
ATOM 801 C CA . ILE A 1 98 ? 19.219 -1.219 -5.786 1.00 52.56 98 ILE A CA 1
ATOM 802 C C . ILE A 1 98 ? 19.264 -2.348 -4.742 1.00 52.56 98 ILE A C 1
ATOM 804 O O . ILE A 1 98 ? 18.535 -2.289 -3.749 1.00 52.56 98 ILE A O 1
ATOM 808 N N . ASP A 1 99 ? 20.086 -3.380 -4.942 1.00 39.69 99 ASP A N 1
ATOM 809 C CA . ASP A 1 99 ? 20.225 -4.474 -3.975 1.00 39.69 99 ASP A CA 1
ATOM 810 C C . ASP A 1 99 ? 21.022 -4.067 -2.725 1.00 39.69 99 ASP A C 1
ATOM 812 O O . ASP A 1 99 ? 20.746 -4.584 -1.640 1.00 39.69 99 ASP A O 1
ATOM 816 N N . GLU A 1 100 ? 21.933 -3.095 -2.824 1.00 39.59 100 GLU A N 1
ATOM 817 C CA . GLU A 1 100 ? 22.561 -2.459 -1.655 1.00 39.59 100 GLU A CA 1
ATOM 818 C C . GLU A 1 100 ? 21.545 -1.666 -0.819 1.00 39.59 100 GLU A C 1
ATOM 820 O O . GLU A 1 100 ? 21.526 -1.788 0.405 1.00 39.59 100 GLU A O 1
ATOM 825 N N . TRP A 1 101 ? 20.615 -0.953 -1.463 1.00 37.03 101 TRP A N 1
ATOM 826 C CA . TRP A 1 101 ? 19.520 -0.240 -0.788 1.00 37.03 101 TRP A CA 1
ATOM 827 C C . TRP A 1 101 ? 18.489 -1.154 -0.105 1.00 37.03 101 TRP A C 1
ATOM 829 O O . TRP A 1 101 ? 17.737 -0.688 0.746 1.00 37.03 101 TRP A O 1
ATOM 839 N N . LYS A 1 102 ? 18.427 -2.447 -0.448 1.00 36.12 102 LYS A N 1
ATOM 840 C CA . LYS A 1 102 ? 17.577 -3.428 0.257 1.00 36.12 102 LYS A CA 1
ATOM 841 C C . LYS A 1 102 ? 18.201 -3.963 1.551 1.00 36.12 102 LYS A C 1
ATOM 843 O O . LYS A 1 102 ? 17.505 -4.660 2.288 1.00 36.12 102 LYS A O 1
ATOM 848 N N . LYS A 1 103 ? 19.496 -3.723 1.787 1.00 38.53 103 LYS A N 1
ATOM 849 C CA . LYS A 1 103 ? 20.244 -4.239 2.949 1.00 38.53 103 LYS A CA 1
ATOM 850 C C . LYS A 1 103 ? 20.277 -3.278 4.146 1.00 38.53 103 LYS A C 1
ATOM 852 O O . LYS A 1 103 ? 20.827 -3.654 5.178 1.00 38.53 103 LYS A O 1
ATOM 857 N N . VAL A 1 104 ? 19.701 -2.082 4.011 1.00 36.56 104 VAL A N 1
ATOM 858 C CA . VAL A 1 104 ? 19.523 -1.074 5.075 1.00 36.56 104 VAL A CA 1
ATOM 859 C C . VAL A 1 104 ? 18.076 -1.098 5.554 1.00 36.56 104 VAL A C 1
ATOM 861 O O . VAL A 1 104 ? 17.867 -1.020 6.783 1.00 36.56 104 VAL A O 1
#

Radius of gyration: 16.55 Å; chains: 1; bounding box: 34×26×48 Å